Protein 2Y2Y (pdb70)

Structure (mmCIF, N/CA/C/O backbone):
data_2Y2Y
#
_entry.id   2Y2Y
#
_cell.length_a   79.490
_cell.length_b   36.430
_cell.length_c   39.520
_cell.angle_alpha   90.00
_cell.angle_beta   117.45
_cell.angle_gamma   90.00
#
_symmetry.space_group_name_H-M   'C 1 2 1'
#
loop_
_entity.id
_entity.type
_entity.pdbx_description
1 polymer 'CURLI PRODUCTION PROTEIN CSGC'
2 non-polymer 'ACETATE ION'
3 water water
#
loop_
_atom_site.group_PDB
_atom_site.id
_atom_site.type_symbol
_atom_site.label_atom_id
_atom_site.label_alt_id
_atom_site.label_comp_id
_atom_site.label_asym_id
_atom_site.label_entity_id
_atom_site.label_seq_id
_atom_site.pdbx_PDB_ins_code
_atom_site.Cartn_x
_atom_site.Cartn_y
_atom_site.Cartn_z
_atom_site.occupancy
_atom_site.B_iso_or_equiv
_atom_site.auth_seq_id
_atom_site.auth_comp_id
_atom_site.auth_asym_id
_atom_site.auth_atom_id
_atom_site.pdbx_PDB_model_num
ATOM 1 N N . SER A 1 3 ? 29.737 11.986 6.757 0.50 24.78 3 SER A N 1
ATOM 2 C CA . SER A 1 3 ? 29.292 11.357 5.496 0.50 24.02 3 SER A CA 1
ATOM 3 C C . SER A 1 3 ? 27.799 11.076 5.545 0.50 23.11 3 SER A C 1
ATOM 4 O O . SER A 1 3 ? 27.232 10.612 4.556 0.50 23.12 3 SER A O 1
ATOM 7 N N . SER A 1 4 ? 27.172 11.366 6.694 1.00 23.65 4 SER A N 1
ATOM 8 C CA . SER A 1 4 ? 25.683 11.350 6.874 1.00 24.89 4 SER A CA 1
ATOM 9 C C . SER A 1 4 ? 24.960 11.801 5.604 1.00 24.42 4 SER A C 1
ATOM 10 O O . SER A 1 4 ? 25.240 12.898 5.122 1.00 28.11 4 SER A O 1
ATOM 13 N N . GLN A 1 5 ? 24.064 10.975 5.057 1.00 24.99 5 GLN A N 1
ATOM 14 C CA . GLN A 1 5 ? 23.537 11.153 3.667 1.00 23.71 5 GLN A CA 1
ATOM 15 C C . GLN A 1 5 ? 22.169 10.421 3.467 1.00 21.21 5 GLN A C 1
ATOM 16 O O . GLN A 1 5 ? 21.836 9.476 4.159 1.00 21.14 5 GLN A O 1
ATOM 22 N N . ILE A 1 6 ? 21.355 10.996 2.585 1.00 20.04 6 ILE A N 1
ATOM 23 C CA . ILE A 1 6 ? 20.084 10.518 2.178 1.00 16.53 6 ILE A CA 1
ATOM 24 C C . ILE A 1 6 ? 20.272 9.947 0.781 1.00 17.04 6 ILE A C 1
ATOM 25 O O . ILE A 1 6 ? 20.800 10.617 -0.107 1.00 15.60 6 ILE A O 1
ATOM 30 N N . THR A 1 7 ? 19.891 8.680 0.591 1.00 15.67 7 THR A N 1
ATOM 31 C CA . THR A 1 7 ? 19.954 8.063 -0.733 1.00 17.80 7 THR A CA 1
ATOM 32 C C . THR A 1 7 ? 18.556 7.418 -1.077 1.00 18.26 7 THR A C 1
ATOM 33 O O . THR A 1 7 ? 17.642 7.448 -0.258 1.00 16.81 7 THR A O 1
ATOM 37 N N . PHE A 1 8 ? 18.394 6.872 -2.284 1.00 17.65 8 PHE A N 1
ATOM 38 C CA . PHE A 1 8 ? 17.104 6.320 -2.716 1.00 19.66 8 PHE A CA 1
ATOM 39 C C . PHE A 1 8 ? 17.268 5.004 -3.438 1.00 20.75 8 PHE A C 1
ATOM 40 O O . PHE A 1 8 ? 17.990 4.929 -4.446 1.00 22.54 8 PHE A O 1
ATOM 48 N N . ASN A 1 9 ? 16.538 3.994 -2.986 1.00 20.94 9 ASN A N 1
ATOM 49 C CA . ASN A 1 9 ? 16.566 2.712 -3.632 1.00 22.38 9 ASN A CA 1
ATOM 50 C C . ASN A 1 9 ? 15.373 2.664 -4.517 1.00 22.81 9 ASN A C 1
ATOM 51 O O . ASN A 1 9 ? 14.276 3.004 -4.056 1.00 22.45 9 ASN A O 1
ATOM 56 N N . THR A 1 10 ? 15.565 2.288 -5.776 1.00 22.98 10 THR A N 1
ATOM 57 C CA . THR A 1 10 ? 14.462 2.360 -6.738 1.00 21.76 10 THR A CA 1
ATOM 58 C C . THR A 1 10 ? 14.387 1.138 -7.647 1.00 23.07 10 THR A C 1
ATOM 59 O O . THR A 1 10 ? 15.404 0.598 -8.007 1.00 20.01 10 THR A O 1
ATOM 63 N N . THR A 1 11 ? 13.150 0.711 -7.951 1.00 23.87 11 THR A N 1
ATOM 64 C CA . THR A 1 11 ? 12.832 -0.430 -8.808 1.00 27.76 11 THR A CA 1
ATOM 65 C C . THR A 1 11 ? 11.558 -0.044 -9.524 1.00 30.09 11 THR A C 1
ATOM 66 O O . THR A 1 11 ? 10.826 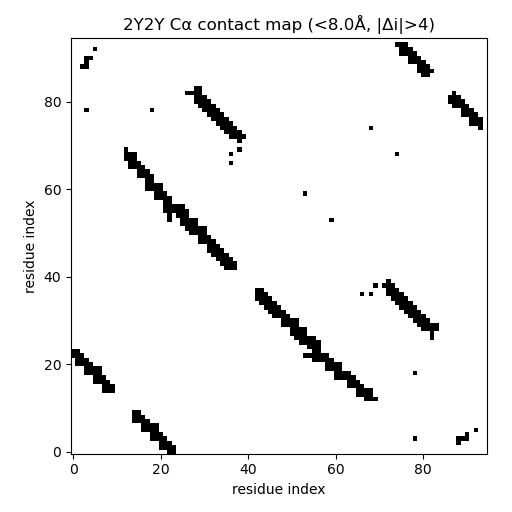0.864 -9.093 1.00 27.49 11 THR A O 1
ATOM 70 N N . GLN A 1 12 ? 11.259 -0.799 -10.561 1.00 33.33 12 GLN A N 1
ATOM 71 C CA . GLN A 1 12 ? 10.233 -0.365 -11.485 1.00 35.99 12 GLN A CA 1
ATOM 72 C C . GLN A 1 12 ? 9.525 -1.537 -12.146 1.00 37.82 12 GLN A C 1
ATOM 73 O O . GLN A 1 12 ? 10.163 -2.519 -12.539 1.00 41.13 12 GLN A O 1
ATOM 79 N N . GLN A 1 13 ? 8.205 -1.424 -12.261 1.00 38.46 13 GLN A N 1
ATOM 80 C CA . GLN A 1 13 ? 7.416 -2.321 -13.097 1.00 40.39 13 GLN A CA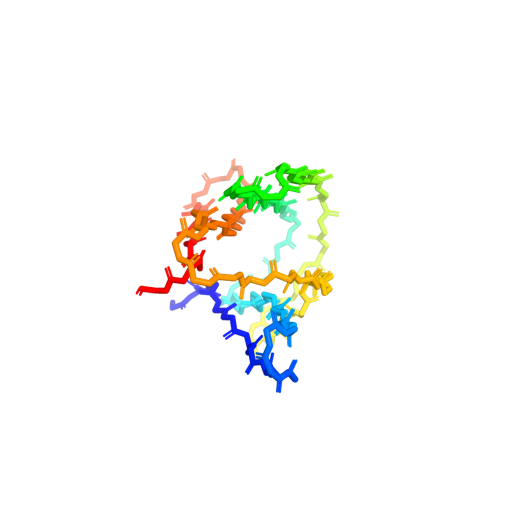 1
ATOM 81 C C . GLN A 1 13 ? 6.785 -1.454 -14.204 1.00 39.39 13 GLN A C 1
ATOM 82 O O . GLN A 1 13 ? 5.754 -0.801 -13.980 1.00 37.28 13 GLN A O 1
ATOM 88 N N . GLY A 1 14 ? 7.425 -1.432 -15.380 1.00 38.97 14 GLY A N 1
ATOM 89 C CA . GLY A 1 14 ? 7.061 -0.494 -16.452 1.00 38.29 14 GLY A CA 1
ATOM 90 C C . GLY A 1 14 ? 7.059 0.959 -15.984 1.00 36.77 14 GLY A C 1
ATOM 91 O O . GLY A 1 14 ? 8.084 1.478 -15.491 1.00 35.42 14 GLY A O 1
ATOM 92 N N . ASP A 1 15 ? 5.882 1.579 -16.087 1.00 36.00 15 ASP A N 1
ATOM 93 C CA . ASP A 1 15 ? 5.617 2.954 -15.619 1.00 35.32 15 ASP A CA 1
ATOM 94 C C . ASP A 1 15 ? 5.431 2.980 -14.082 1.00 33.33 15 ASP A C 1
ATOM 95 O O . ASP A 1 15 ? 5.325 4.048 -13.519 1.00 32.51 15 ASP A O 1
ATOM 100 N N . MET A 1 16 ? 5.425 1.819 -13.411 1.00 32.98 16 MET A N 1
ATOM 101 C CA . MET A 1 16 ? 5.259 1.758 -11.932 1.00 31.51 16 MET A CA 1
ATOM 102 C C . MET A 1 16 ? 6.577 1.673 -11.166 0.50 29.17 16 MET A C 1
ATOM 103 O O . MET A 1 16 ? 7.255 0.663 -11.174 0.50 28.84 16 MET A O 1
ATOM 108 N N . TYR A 1 17 ? 6.913 2.788 -10.520 1.00 26.40 17 TYR A N 1
ATOM 109 C CA . TYR A 1 17 ? 8.180 3.018 -9.820 1.00 24.06 17 TYR A CA 1
ATOM 110 C C . TYR A 1 17 ? 7.959 2.898 -8.292 1.00 25.10 17 TYR A C 1
ATOM 111 O O . TYR A 1 17 ? 6.984 3.479 -7.753 1.00 24.89 17 TYR A O 1
ATOM 120 N N . THR A 1 18 ? 8.891 2.244 -7.585 1.00 23.38 18 THR A N 1
ATOM 121 C CA . THR A 1 18 ? 8.863 2.198 -6.111 1.00 22.83 18 THR A CA 1
ATOM 122 C C . THR A 1 18 ? 10.168 2.817 -5.638 1.00 21.58 18 THR A C 1
ATOM 123 O O . THR A 1 18 ? 11.227 2.429 -6.103 1.00 21.88 18 THR A O 1
ATOM 127 N N . ILE A 1 19 ? 10.058 3.856 -4.814 1.00 20.49 19 ILE A N 1
ATOM 128 C CA . ILE A 1 19 ? 11.209 4.641 -4.328 1.00 19.08 19 ILE A CA 1
ATOM 129 C C . ILE A 1 19 ? 11.198 4.523 -2.788 1.00 19.25 19 ILE A C 1
ATOM 130 O O . ILE A 1 19 ? 10.177 4.770 -2.145 1.00 20.44 19 ILE A O 1
ATOM 135 N N . ILE A 1 20 ? 12.330 4.162 -2.210 1.00 19.10 20 ILE A N 1
ATOM 136 C CA . ILE A 1 20 ? 12.408 3.893 -0.757 1.00 17.73 20 ILE A CA 1
ATOM 137 C C . ILE A 1 20 ? 13.580 4.734 -0.361 1.00 17.74 20 ILE A C 1
ATOM 138 O O . ILE A 1 20 ? 14.694 4.365 -0.707 1.00 17.71 20 ILE A O 1
ATOM 143 N N . PRO A 1 21 ? 13.341 5.911 0.299 1.00 16.42 21 PRO A N 1
ATOM 144 C CA . PRO A 1 21 ? 14.473 6.726 0.687 1.00 17.59 21 PRO A CA 1
ATOM 145 C C . PRO A 1 21 ? 15.206 6.071 1.828 1.00 18.50 21 PRO A C 1
ATOM 146 O O . PRO A 1 21 ? 14.570 5.337 2.595 1.00 21.17 21 PRO A O 1
ATOM 150 N N . GLU A 1 22 ? 16.531 6.268 1.904 1.00 18.21 22 GLU A N 1
ATOM 151 C CA . GLU A 1 22 ? 17.367 5.657 2.962 1.00 21.71 22 GLU A CA 1
ATOM 152 C C . GLU A 1 22 ? 18.229 6.729 3.670 1.00 21.44 22 GLU A C 1
ATOM 153 O O . GLU A 1 22 ? 18.989 7.418 3.019 1.00 22.66 22 GLU A O 1
ATOM 159 N N . VAL A 1 23 ? 18.091 6.885 4.985 1.00 21.99 23 VAL A N 1
ATOM 160 C CA . VAL A 1 23 ? 19.010 7.715 5.744 1.00 23.29 23 VAL A CA 1
ATOM 161 C C . VAL A 1 23 ? 20.106 6.891 6.470 1.00 24.07 23 VAL A C 1
ATOM 162 O O . VAL A 1 23 ? 19.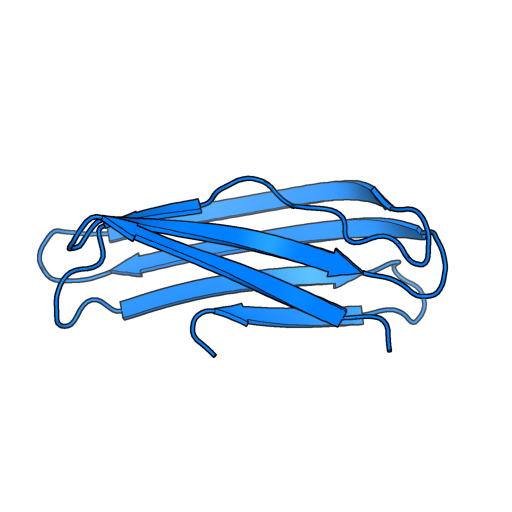826 5.948 7.225 1.00 24.96 23 VAL A O 1
ATOM 166 N N . THR A 1 24 ? 21.361 7.258 6.219 1.00 24.59 24 THR A N 1
ATOM 167 C CA . THR A 1 24 ? 22.495 6.764 7.013 1.00 25.79 24 THR A CA 1
ATOM 168 C C . THR A 1 24 ? 23.234 7.928 7.685 1.00 25.55 24 THR A C 1
ATOM 169 O O . THR A 1 24 ? 23.687 8.816 6.994 1.00 26.02 24 THR A O 1
ATOM 173 N N . LEU A 1 25 ? 23.337 7.909 9.020 1.00 26.55 25 LEU A N 1
ATOM 174 C CA . LEU A 1 25 ? 23.941 8.977 9.822 1.00 28.16 25 LEU A CA 1
ATOM 175 C C . LEU A 1 25 ? 25.177 8.501 10.590 1.00 30.39 25 LEU A C 1
ATOM 176 O O . LEU A 1 25 ? 25.257 7.360 11.050 1.00 30.58 25 LEU A O 1
ATOM 181 N N . THR A 1 26 ? 26.110 9.414 10.767 1.00 30.83 26 THR A N 1
ATOM 182 C CA . THR A 1 26 ? 27.317 9.088 11.441 1.00 32.69 26 THR A CA 1
ATOM 183 C C . THR A 1 26 ? 27.124 9.185 12.979 1.00 33.41 26 THR A C 1
ATOM 184 O O . THR A 1 26 ? 27.820 8.499 13.708 1.00 34.86 26 THR A O 1
ATOM 188 N N . GLN A 1 27 ? 26.171 10.011 13.438 1.00 32.39 27 GLN A N 1
ATOM 189 C CA . GLN A 1 27 ? 25.791 10.127 14.859 1.00 33.48 27 GLN A CA 1
ATOM 190 C C . GLN A 1 27 ? 24.347 9.744 14.975 1.00 32.82 27 GLN A C 1
ATOM 191 O O . GLN A 1 27 ? 23.557 10.189 14.165 1.00 31.04 27 GLN A O 1
ATOM 197 N N . SER A 1 28 ? 23.969 8.964 15.979 1.00 32.90 28 SER A N 1
ATOM 198 C CA . SER A 1 28 ? 22.541 8.732 16.179 1.00 33.45 28 SER A CA 1
ATOM 199 C C . SER A 1 28 ? 21.836 10.078 16.471 1.00 32.98 28 SER A C 1
ATOM 200 O O . SER A 1 28 ? 22.490 11.063 16.826 1.00 32.20 28 SER A O 1
ATOM 203 N N . CYS A 1 29 ? 20.518 10.124 16.305 1.00 33.16 29 CYS A N 1
ATOM 204 C CA . CYS A 1 29 ? 19.792 11.390 16.410 1.00 35.42 29 CYS A CA 1
ATOM 205 C C . CYS A 1 29 ? 18.313 11.186 16.719 1.00 35.35 29 CYS A C 1
ATOM 206 O O . CYS A 1 29 ? 17.714 10.189 16.302 1.00 34.27 29 CYS A O 1
ATOM 209 N N . LEU A 1 30 ? 17.762 12.125 17.488 1.00 35.34 30 LEU A N 1
ATOM 210 C CA . LEU A 1 30 ? 16.325 12.332 17.595 1.00 35.02 30 LEU A CA 1
ATOM 211 C C . LEU A 1 30 ? 15.955 13.410 16.561 1.00 33.24 30 LEU A C 1
ATOM 212 O O . LEU A 1 30 ? 15.956 14.616 16.844 1.00 32.08 30 LEU A O 1
ATOM 217 N N . CYS A 1 31 ? 15.669 12.942 15.348 1.00 31.53 31 CYS A N 1
ATOM 218 C CA . CYS A 1 31 ? 15.660 13.784 14.141 1.00 30.11 31 CYS A CA 1
ATOM 219 C C . CYS A 1 31 ? 14.289 14.023 13.537 1.00 29.30 31 CYS A C 1
ATOM 220 O O . CYS A 1 31 ? 13.468 13.100 13.443 1.00 28.77 31 CYS A O 1
ATOM 223 N N . ARG A 1 32 ? 14.053 15.266 13.115 1.00 28.78 32 ARG A N 1
ATOM 224 C CA . ARG A 1 32 ? 12.913 15.628 12.275 1.00 27.68 32 ARG A CA 1
ATOM 225 C C . ARG A 1 32 ? 13.170 15.134 10.816 1.00 24.89 32 ARG A C 1
ATOM 226 O O . ARG A 1 32 ? 14.159 15.486 10.179 1.00 25.32 32 ARG A O 1
ATOM 234 N N . VAL A 1 33 ? 12.265 14.299 10.323 1.00 22.71 33 VAL A N 1
ATOM 235 C CA . VAL A 1 33 ? 12.260 13.772 8.960 1.00 21.08 33 VAL A CA 1
ATOM 236 C C . VAL A 1 33 ? 10.991 14.153 8.212 1.00 21.24 33 VAL A C 1
ATOM 237 O O . VAL A 1 33 ? 9.879 13.813 8.647 1.00 21.13 33 VAL A O 1
ATOM 241 N N . GLN A 1 34 ? 11.186 14.798 7.053 1.00 20.51 34 GLN A N 1
ATOM 242 C CA . GLN A 1 34 ? 10.138 15.261 6.159 1.00 22.37 34 GLN A CA 1
ATOM 243 C C . GLN A 1 34 ? 10.325 14.642 4.789 1.00 21.31 34 GLN A C 1
ATOM 244 O O . GLN A 1 34 ? 11.443 14.609 4.272 1.00 20.29 34 GLN A O 1
ATOM 250 N N . ILE A 1 35 ? 9.220 14.119 4.256 1.00 21.96 35 ILE A N 1
ATOM 251 C CA . ILE A 1 35 ? 9.128 13.507 2.939 1.00 21.60 35 ILE A CA 1
ATOM 252 C C . ILE A 1 35 ? 8.088 14.323 2.166 1.00 23.00 35 ILE A C 1
ATOM 253 O O . ILE A 1 35 ? 6.912 14.424 2.583 1.00 23.08 35 ILE A O 1
ATOM 258 N N . LEU A 1 36 ? 8.514 14.950 1.062 1.00 21.19 36 LEU A N 1
ATOM 259 C CA . LEU A 1 36 ? 7.553 15.498 0.095 1.00 20.37 36 LEU A CA 1
ATOM 260 C C . LEU A 1 36 ? 7.606 14.732 -1.271 1.00 19.78 36 LEU A C 1
ATOM 261 O O . LEU A 1 36 ? 8.676 14.203 -1.650 1.00 18.47 36 LEU A O 1
ATOM 266 N N . SER A 1 37 ? 6.437 14.549 -1.893 1.00 17.88 37 SER A N 1
ATOM 267 C CA . SER A 1 37 ? 6.347 13.978 -3.240 1.00 19.97 37 SER A CA 1
ATOM 268 C C . SER A 1 37 ? 5.349 14.781 -4.068 1.00 20.58 37 SER A C 1
ATOM 269 O O . SER A 1 37 ? 4.339 15.247 -3.559 1.00 23.17 37 SER A O 1
ATOM 272 N N . LEU A 1 38 ? 5.652 14.922 -5.344 1.00 21.51 38 LEU A N 1
ATOM 273 C CA . LEU A 1 38 ? 4.823 15.597 -6.319 1.00 22.05 38 LEU A CA 1
ATOM 274 C C . LEU A 1 38 ? 5.065 14.914 -7.658 1.00 21.80 38 LEU A C 1
ATOM 275 O O . LEU A 1 38 ? 6.219 14.721 -8.072 1.00 19.25 38 LEU A O 1
ATOM 280 N N . ARG A 1 39 ? 3.954 14.511 -8.264 1.00 19.94 39 ARG A N 1
ATOM 281 C CA . ARG A 1 39 ? 3.846 14.016 -9.624 1.00 21.60 39 ARG A CA 1
ATOM 282 C C . ARG A 1 39 ? 2.770 14.840 -10.304 1.00 21.11 39 ARG A C 1
ATOM 283 O O . ARG A 1 39 ? 1.719 15.057 -9.721 1.00 22.10 39 ARG A O 1
ATOM 291 N N . GLU A 1 40 ? 3.043 15.303 -11.525 1.00 19.95 40 GLU A N 1
ATOM 292 C CA . GLU A 1 40 ? 2.090 16.048 -12.311 1.00 21.15 40 GLU A CA 1
ATOM 293 C C . GLU A 1 40 ? 2.303 15.713 -13.766 1.00 19.45 40 GLU A C 1
ATOM 294 O O . GLU A 1 40 ? 3.434 15.613 -14.230 1.00 17.66 40 GLU A O 1
ATOM 300 N N . GLY A 1 41 ? 1.221 15.526 -14.480 0.75 20.01 41 GLY A N 1
ATOM 301 C CA . GLY A 1 41 ? 1.315 15.485 -15.940 0.75 23.24 41 GLY A CA 1
ATOM 302 C C . GLY A 1 41 ? -0.061 15.412 -16.514 0.75 24.73 41 GLY A C 1
ATOM 303 O O . GLY A 1 41 ? -0.979 15.923 -15.911 0.75 24.00 41 GLY A O 1
ATOM 304 N N . SER A 1 42 ? -0.193 14.717 -17.651 0.75 27.92 42 SER A N 1
ATOM 305 C CA . SER A 1 42 ? -1.424 14.722 -18.462 0.75 30.82 42 SER A CA 1
ATOM 306 C C . SER A 1 42 ? -2.637 14.194 -17.719 0.75 31.38 42 SER A C 1
ATOM 307 O O . SER A 1 42 ? -3.733 14.673 -17.933 0.75 31.62 42 SER A O 1
ATOM 310 N N . SER A 1 43 ? -2.412 13.175 -16.894 0.75 31.91 43 SER A N 1
ATOM 311 C CA . SER A 1 43 ? -3.478 12.430 -16.256 0.75 32.67 43 SER A CA 1
ATOM 312 C C . SER A 1 43 ? -3.773 12.928 -14.819 0.75 32.88 43 SER A C 1
ATOM 313 O O . SER A 1 43 ? -4.221 12.170 -13.952 0.75 32.58 43 SER A O 1
ATOM 316 N N . GLY A 1 44 ? -3.557 14.226 -14.593 1.00 33.13 44 GLY A N 1
ATOM 317 C CA . GLY A 1 44 ? -3.866 14.838 -13.303 1.00 33.48 44 GLY A CA 1
ATOM 318 C C . GLY A 1 44 ? -2.632 14.973 -12.454 1.00 32.87 44 GLY A C 1
ATOM 319 O O . GLY A 1 44 ? -1.520 15.171 -12.968 1.00 32.60 44 GLY A O 1
ATOM 320 N N . GLN A 1 45 ? -2.804 14.846 -11.141 1.00 32.76 45 GLN A N 1
ATOM 321 C CA . GLN A 1 45 ? -1.667 14.993 -10.254 1.00 31.38 45 GLN A CA 1
ATOM 322 C C . GLN A 1 45 ? -1.888 14.408 -8.862 1.00 30.14 45 GLN A C 1
ATOM 323 O O . GLN A 1 45 ? -3.009 14.152 -8.436 1.00 29.94 45 GLN A O 1
ATOM 329 N N . SER A 1 46 ? -0.773 14.176 -8.187 1.00 28.54 46 SER A N 1
ATOM 330 C CA . SER A 1 46 ? -0.720 13.558 -6.903 1.00 28.98 46 SER A CA 1
ATOM 331 C C . SER A 1 46 ? 0.399 14.188 -6.066 1.00 28.35 46 SER A C 1
ATOM 332 O O . SER A 1 46 ? 1.502 14.475 -6.549 1.00 28.34 46 SER A O 1
ATOM 335 N N . GLN A 1 47 ? 0.102 14.404 -4.797 1.00 29.00 47 GLN A N 1
ATOM 336 C CA . GLN A 1 47 ? 1.017 15.070 -3.896 1.00 28.33 47 GLN A CA 1
ATOM 337 C C . GLN A 1 47 ? 0.909 14.417 -2.524 1.00 28.94 47 GLN A C 1
ATOM 338 O O . GLN A 1 47 ? -0.189 14.034 -2.101 1.00 28.25 47 GLN A O 1
ATOM 344 N N . THR A 1 48 ? 2.067 14.190 -1.896 1.00 26.88 48 THR A N 1
ATOM 345 C CA . THR A 1 48 ? 2.151 13.828 -0.480 1.00 27.40 48 THR A CA 1
ATOM 346 C C . THR A 1 48 ? 3.105 14.757 0.317 1.00 25.72 48 THR A C 1
ATOM 347 O O . THR A 1 48 ? 4.043 15.303 -0.214 1.00 22.99 48 THR A O 1
ATOM 351 N N . LYS A 1 49 ? 2.836 14.914 1.603 1.00 26.24 49 LYS A N 1
ATOM 352 C CA . LYS A 1 49 ? 3.768 15.497 2.560 1.00 25.79 49 LYS A CA 1
ATOM 353 C C . LYS A 1 49 ? 3.648 14.671 3.831 1.00 26.29 49 LYS A C 1
ATOM 354 O O . LYS A 1 49 ? 2.540 14.311 4.251 1.00 24.79 49 LYS A O 1
ATOM 360 N N . GLN A 1 50 ? 4.790 14.353 4.420 1.00 25.79 50 GLN A N 1
ATOM 361 C CA . GLN A 1 50 ? 4.815 13.915 5.806 1.00 27.65 50 GLN A CA 1
ATOM 362 C C . GLN A 1 50 ? 6.008 14.422 6.606 1.00 26.86 50 GLN A C 1
ATOM 363 O O . GLN A 1 50 ? 7.102 14.550 6.082 1.00 25.51 50 GLN A O 1
ATOM 369 N N . GLU A 1 51 ? 5.752 14.727 7.880 1.00 28.13 51 GLU A N 1
ATOM 370 C CA . GLU A 1 51 ? 6.721 15.212 8.841 1.00 29.77 51 GLU A CA 1
ATOM 371 C C . GLU A 1 51 ? 6.598 14.284 10.052 1.00 30.96 51 GLU A C 1
ATOM 372 O O . GLU A 1 51 ? 5.480 14.030 10.559 1.00 30.77 51 GLU A O 1
ATOM 378 N N . LYS A 1 52 ? 7.753 13.769 10.471 1.00 31.68 52 LYS A N 1
ATOM 379 C CA . LYS A 1 52 ? 7.880 12.795 11.555 1.00 34.07 52 LYS A CA 1
ATOM 380 C C . LYS A 1 52 ? 9.173 13.036 12.359 1.00 33.81 52 LYS A C 1
ATOM 381 O O . LYS A 1 52 ? 10.208 13.426 11.800 1.00 32.63 52 LYS A O 1
ATOM 387 N N . THR A 1 53 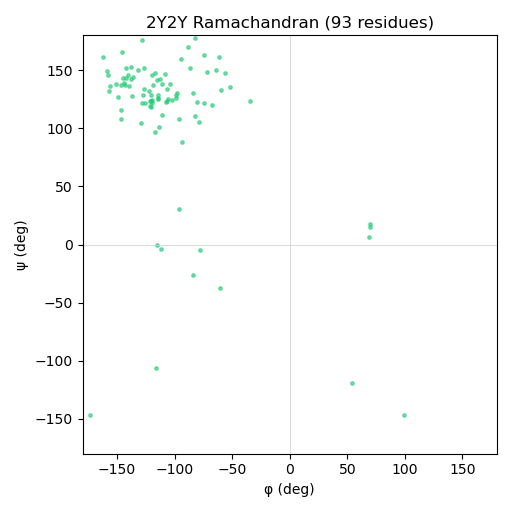? 9.111 12.830 13.666 1.00 35.67 53 THR A N 1
ATOM 388 C CA . THR A 1 53 ? 10.329 12.774 14.498 1.00 37.08 53 THR A CA 1
ATOM 389 C C . THR A 1 53 ? 10.673 11.314 14.710 1.00 37.25 53 THR A C 1
ATOM 390 O O . THR A 1 53 ? 9.815 10.508 15.089 1.00 38.62 53 THR A O 1
ATOM 394 N N . LEU A 1 54 ? 11.910 10.943 14.432 1.00 38.32 54 LEU A N 1
ATOM 395 C CA . LEU A 1 54 ? 12.324 9.576 14.754 1.00 40.02 54 LEU A CA 1
ATOM 396 C C . LEU A 1 54 ? 13.726 9.390 15.378 1.00 40.57 54 LEU A C 1
ATOM 397 O O . LEU A 1 54 ? 14.650 10.227 15.214 1.00 39.78 54 LEU A O 1
ATOM 402 N N . SER A 1 55 ? 13.856 8.318 16.160 1.00 41.75 55 SER A N 1
ATOM 403 C CA . SER A 1 55 ? 15.164 7.922 16.656 1.00 41.64 55 SER A CA 1
ATOM 404 C C . SER A 1 55 ? 15.861 7.116 15.551 1.00 40.76 55 SER A C 1
ATOM 405 O O . SER A 1 55 ? 15.428 6.031 15.161 1.00 41.65 55 SER A O 1
ATOM 408 N N . LEU A 1 56 ? 16.898 7.726 14.999 1.00 39.21 56 LEU A N 1
ATOM 409 C CA . LEU A 1 56 ? 17.731 7.123 13.984 1.00 37.76 56 LEU A CA 1
ATOM 410 C C . LEU A 1 56 ? 19.015 6.802 14.716 1.00 38.48 56 LEU A C 1
ATOM 411 O O . LEU A 1 56 ? 19.526 7.664 15.472 1.00 38.23 56 LEU A O 1
ATOM 416 N N . PRO A 1 57 ? 19.530 5.575 14.520 1.00 38.51 57 PRO A N 1
ATOM 417 C CA . PRO A 1 57 ? 20.803 5.204 15.118 1.00 38.72 57 PRO A CA 1
ATOM 418 C C . PRO A 1 57 ? 21.877 5.745 14.202 1.00 37.08 57 PRO A C 1
ATOM 419 O O . PRO A 1 57 ? 21.531 6.333 13.167 1.00 35.85 57 PRO A O 1
ATOM 423 N N . ALA A 1 58 ? 23.135 5.558 14.591 1.00 36.72 58 ALA A N 1
ATOM 424 C CA . ALA A 1 58 ? 24.291 5.836 13.752 1.00 36.30 58 ALA A CA 1
ATOM 425 C C . ALA A 1 58 ? 24.647 4.621 12.865 1.00 36.51 58 ALA A C 1
ATOM 426 O O . ALA A 1 58 ? 24.362 3.474 13.240 1.00 36.09 58 ALA A O 1
ATOM 428 N N . ASN A 1 59 ? 25.246 4.906 11.692 1.00 36.26 59 ASN A N 1
ATOM 429 C CA . ASN A 1 59 ? 26.004 3.927 10.862 1.00 36.54 59 ASN A CA 1
ATOM 430 C C . ASN A 1 59 ? 25.185 2.845 10.172 1.00 36.53 59 ASN A C 1
ATOM 431 O O . ASN A 1 59 ? 25.694 1.798 9.735 1.00 37.48 59 ASN A O 1
ATOM 436 N N . GLN A 1 60 ? 23.901 3.105 10.086 1.00 34.63 60 GLN A N 1
ATOM 4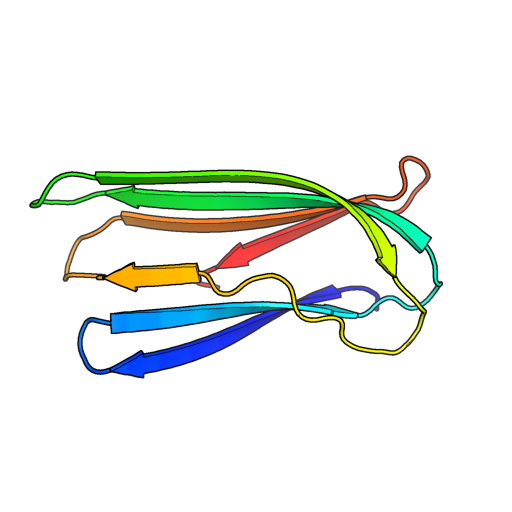37 C CA . GLN A 1 60 ? 22.934 2.062 9.828 1.00 35.34 60 GLN A CA 1
ATOM 438 C C . GLN A 1 60 ? 21.848 2.725 9.001 1.00 31.92 60 GLN A C 1
ATOM 439 O O . GLN A 1 60 ? 21.185 3.614 9.482 1.00 29.16 60 GLN A O 1
ATOM 445 N N . PRO A 1 61 ? 21.685 2.275 7.740 1.00 30.85 61 PRO A N 1
ATOM 446 C CA . PRO A 1 61 ? 20.770 2.850 6.747 1.00 28.44 61 PRO A CA 1
ATOM 447 C C . PRO A 1 61 ? 19.363 2.580 7.217 1.00 26.32 61 PRO A C 1
ATOM 448 O O . PRO A 1 61 ? 19.011 1.434 7.413 1.00 24.82 61 PRO A O 1
ATOM 452 N N . ILE A 1 62 ? 18.595 3.637 7.443 1.00 23.39 62 ILE A N 1
ATOM 453 C CA . ILE A 1 62 ? 17.230 3.501 7.900 1.00 23.59 62 ILE A CA 1
ATOM 454 C C . ILE A 1 62 ? 16.312 3.860 6.711 1.00 23.47 62 ILE A C 1
ATOM 455 O O . ILE A 1 62 ? 16.430 4.957 6.083 1.00 20.08 62 ILE A O 1
ATOM 460 N N . ALA A 1 63 ? 15.461 2.894 6.372 1.00 23.94 63 ALA A N 1
ATOM 461 C CA . ALA A 1 63 ? 14.585 3.018 5.216 1.00 25.61 63 ALA A CA 1
ATOM 462 C C . ALA A 1 63 ? 13.333 3.801 5.617 1.00 26.80 63 ALA A C 1
ATOM 463 O O . ALA A 1 63 ? 12.721 3.529 6.648 1.00 26.69 63 ALA A O 1
ATOM 465 N N . LEU A 1 64 ? 12.992 4.813 4.817 1.00 27.46 64 LEU A N 1
ATOM 466 C CA . LEU A 1 64 ? 11.758 5.565 5.012 1.00 29.43 64 LEU A CA 1
ATOM 467 C C . LEU A 1 64 ? 10.620 4.877 4.231 1.00 31.89 64 LEU A C 1
ATOM 468 O O . LEU A 1 64 ? 10.869 3.893 3.504 1.00 31.93 64 LEU A O 1
ATOM 473 N N . THR A 1 65 ? 9.378 5.303 4.450 1.00 33.72 65 THR A N 1
ATOM 474 C CA . THR A 1 65 ? 8.204 4.640 3.827 1.00 37.40 65 THR A CA 1
ATOM 475 C C . THR A 1 65 ? 8.354 4.610 2.294 1.00 34.87 65 THR A C 1
ATOM 476 O O . THR A 1 65 ? 8.981 5.500 1.731 1.00 34.08 65 THR A O 1
ATOM 480 N N . LYS A 1 66 ? 7.824 3.557 1.658 1.00 35.02 66 LYS A N 1
ATOM 481 C CA . LYS A 1 66 ? 7.727 3.434 0.196 1.00 33.87 66 LYS A CA 1
ATOM 482 C C . LYS A 1 66 ? 6.897 4.566 -0.397 1.00 32.13 66 LYS A C 1
ATOM 483 O O . LYS A 1 66 ? 5.815 4.867 0.122 1.00 30.87 66 LYS A O 1
ATOM 489 N N . LEU A 1 67 ? 7.420 5.176 -1.467 1.00 29.28 67 LEU A N 1
ATOM 490 C CA . LEU A 1 67 ? 6.625 5.986 -2.416 1.00 29.52 67 LEU A CA 1
ATOM 491 C C . LEU A 1 67 ? 6.394 5.114 -3.669 1.00 28.42 67 LEU A C 1
ATOM 492 O O . LEU A 1 67 ? 7.359 4.629 -4.270 1.00 25.58 67 LEU A O 1
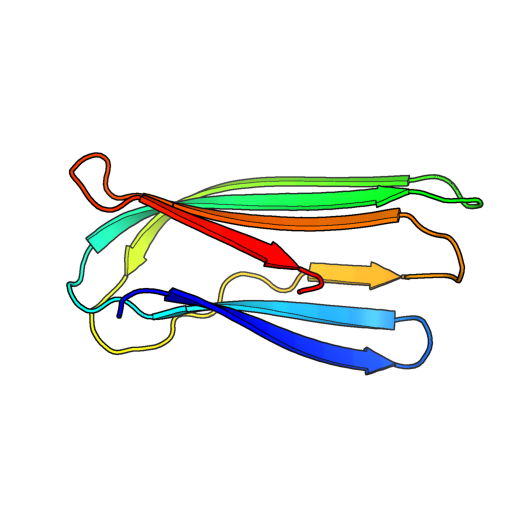ATOM 497 N N . SER A 1 68 ? 5.130 4.932 -4.049 1.00 29.37 68 SER A N 1
ATOM 498 C CA . SER A 1 68 ? 4.769 4.200 -5.260 1.00 29.88 68 SER A CA 1
ATOM 499 C C . SER A 1 68 ? 4.131 5.125 -6.304 1.00 29.84 68 SER A C 1
ATOM 500 O O . SER A 1 68 ? 2.938 5.444 -6.189 1.00 29.57 68 SER A O 1
ATOM 503 N N . LEU A 1 69 ? 4.914 5.540 -7.315 1.00 27.79 69 LEU A N 1
ATOM 504 C CA . LEU A 1 69 ? 4.467 6.527 -8.305 1.00 26.54 69 LEU A CA 1
ATOM 505 C C . LEU A 1 69 ? 4.351 5.938 -9.709 1.00 25.89 69 LEU A C 1
ATOM 506 O O . LEU A 1 69 ? 5.248 5.320 -10.178 1.00 24.03 69 LEU A O 1
ATOM 511 N N . ASN A 1 70 ? 3.208 6.142 -10.344 1.00 27.04 70 ASN A N 1
ATOM 512 C CA . ASN A 1 70 ? 3.001 5.952 -11.790 1.00 27.77 70 ASN A CA 1
ATOM 513 C C . ASN A 1 70 ? 3.558 7.125 -12.575 1.00 26.55 70 ASN A C 1
ATOM 514 O O . ASN A 1 70 ? 2.984 8.205 -12.600 1.00 26.51 70 ASN A O 1
ATOM 519 N N . ILE A 1 71 ? 4.685 6.893 -13.208 1.00 25.04 71 ILE A N 1
ATOM 520 C CA . ILE A 1 71 ? 5.378 7.937 -13.934 1.00 23.78 71 ILE A CA 1
ATOM 521 C C . ILE A 1 71 ? 5.327 7.696 -15.431 1.00 23.50 71 ILE A C 1
ATOM 522 O O . ILE A 1 71 ? 5.923 6.746 -15.943 1.00 23.54 71 ILE A O 1
ATOM 527 N N . SER A 1 72 ? 4.587 8.580 -16.086 1.00 23.19 72 SER A N 1
ATOM 528 C CA . SER A 1 72 ? 4.378 8.531 -17.526 1.00 24.04 72 SER A CA 1
ATOM 529 C C . SER A 1 72 ? 5.393 9.429 -18.206 1.00 21.25 72 SER A C 1
ATOM 530 O O . SER A 1 72 ? 5.890 10.339 -17.590 1.00 19.43 72 SER A O 1
ATOM 533 N N . PRO A 1 73 ? 5.658 9.214 -19.508 1.00 22.35 73 PRO A N 1
ATOM 534 C CA . PRO A 1 73 ? 6.456 10.208 -20.245 1.00 21.29 73 PRO A CA 1
ATOM 535 C C . PRO A 1 73 ? 5.910 11.632 -20.108 1.00 20.60 73 PRO A C 1
ATOM 536 O O . PRO A 1 73 ? 4.709 11.828 -20.162 1.00 18.56 73 PRO A O 1
ATOM 540 N N . ASP A 1 74 ? 6.817 12.578 -19.876 1.00 20.07 74 ASP A N 1
ATOM 541 C CA . ASP A 1 74 ? 6.500 14.006 -19.666 1.00 22.07 74 ASP A CA 1
ATOM 542 C C . ASP A 1 74 ? 5.768 14.443 -18.373 1.00 22.46 74 ASP A C 1
ATOM 543 O O . ASP A 1 74 ? 5.369 15.619 -18.236 1.00 21.89 74 ASP A O 1
ATOM 548 N N . ASP A 1 75 ? 5.577 13.505 -17.458 1.00 22.48 75 ASP A N 1
ATOM 549 C CA . ASP A 1 75 ? 5.279 13.864 -16.085 1.00 21.45 75 ASP A CA 1
ATOM 550 C C . ASP A 1 75 ? 6.437 14.610 -15.447 1.00 20.94 75 ASP A C 1
ATOM 551 O O . ASP A 1 75 ? 7.602 14.424 -15.822 1.00 18.90 75 ASP A O 1
ATOM 556 N N . ARG A 1 76 ? 6.079 15.491 -14.508 1.00 19.02 76 ARG A N 1
ATOM 557 C CA . ARG A 1 76 ? 7.013 16.141 -13.704 1.00 19.00 76 ARG A CA 1
ATOM 558 C C . ARG A 1 76 ? 6.867 15.495 -12.347 1.00 18.01 76 ARG A C 1
ATOM 559 O O . ARG A 1 76 ? 5.784 15.428 -11.817 1.00 16.78 76 ARG A O 1
ATOM 567 N N . VAL A 1 77 ? 7.971 14.971 -11.843 1.00 17.15 77 VAL A N 1
ATOM 568 C CA . VAL A 1 77 ? 7.988 14.231 -10.558 1.00 18.11 77 VAL A CA 1
ATOM 569 C C . VAL A 1 77 ? 9.112 14.734 -9.677 1.00 17.88 77 VAL A C 1
ATOM 570 O O . VAL A 1 77 ? 10.139 15.117 -10.136 1.00 18.44 77 VAL A O 1
ATOM 574 N N . LYS A 1 78 ? 8.933 14.658 -8.378 1.00 18.52 78 LYS A N 1
ATOM 575 C CA . LYS A 1 78 ? 9.937 15.099 -7.444 1.00 19.08 78 LYS A CA 1
ATOM 576 C C . LYS A 1 78 ? 9.588 14.295 -6.203 1.00 16.98 78 LYS A C 1
ATOM 577 O O . LYS A 1 78 ? 8.390 14.221 -5.883 1.00 17.36 78 LYS A O 1
ATOM 583 N N . ILE A 1 79 ? 10.609 13.743 -5.532 1.00 14.42 79 ILE A N 1
ATOM 584 C CA . ILE A 1 79 ? 10.596 13.352 -4.103 1.00 15.49 79 ILE A CA 1
ATOM 585 C C . ILE A 1 79 ? 11.699 14.082 -3.342 1.00 15.33 79 ILE A C 1
ATOM 586 O O . ILE A 1 79 ? 12.870 13.936 -3.705 1.00 14.16 79 ILE A O 1
ATOM 591 N N . VAL A 1 80 ? 11.338 14.816 -2.273 1.00 16.75 80 VAL A N 1
ATOM 592 C CA . VAL A 1 80 ? 12.263 15.630 -1.472 1.00 15.72 80 VAL A CA 1
ATOM 593 C C . VAL A 1 80 ? 12.211 15.140 -0.020 1.00 17.05 80 VAL A C 1
ATOM 594 O O . VAL A 1 80 ? 11.162 15.146 0.577 1.00 15.45 80 VAL A O 1
ATOM 598 N N . VAL A 1 81 ? 13.364 14.682 0.488 1.00 16.49 81 VAL A N 1
ATOM 599 C CA . VAL A 1 81 ? 13.555 14.118 1.869 1.00 16.66 81 VAL A CA 1
ATOM 600 C C . VAL A 1 81 ? 14.478 15.086 2.623 1.00 18.47 81 VAL A C 1
ATOM 601 O O . VAL A 1 81 ? 15.533 15.468 2.113 1.00 19.34 81 VAL A O 1
ATOM 605 N N . THR A 1 82 ? 14.042 15.543 3.789 1.00 18.58 82 THR A N 1
ATOM 606 C CA . THR A 1 82 ? 14.826 16.441 4.638 1.00 17.81 82 THR A CA 1
ATOM 607 C C . THR A 1 82 ? 14.957 15.857 6.033 1.00 18.29 82 THR A C 1
ATOM 608 O O . THR A 1 82 ? 13.956 15.512 6.632 1.00 17.69 82 THR A O 1
ATOM 612 N N . VAL A 1 83 ? 16.205 15.652 6.477 1.00 17.97 83 VAL A N 1
ATOM 613 C CA . VAL A 1 83 ? 16.542 15.114 7.836 1.00 16.87 83 VAL A CA 1
ATOM 614 C C . VAL A 1 83 ? 17.254 16.233 8.592 1.00 19.68 83 VAL A C 1
ATOM 615 O O . VAL A 1 83 ? 18.292 16.776 8.126 1.00 18.51 83 VAL A O 1
ATOM 619 N N . SER A 1 84 ? 16.727 16.563 9.7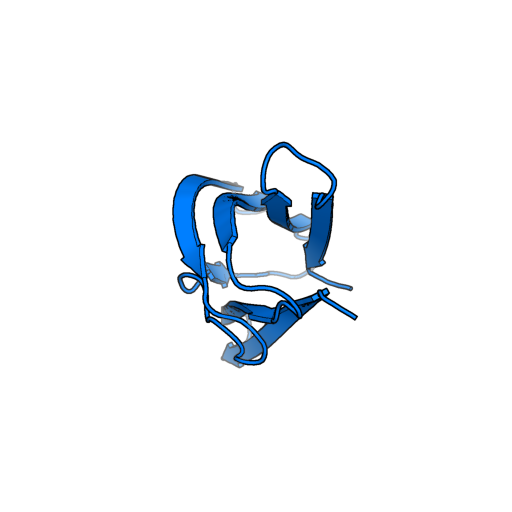64 1.00 21.04 84 SER A N 1
ATOM 620 C CA . SER A 1 84 ? 17.313 17.611 10.596 1.00 23.79 84 SER A CA 1
ATOM 621 C C . SER A 1 84 ? 17.245 17.260 12.090 1.00 24.76 84 SER A C 1
ATOM 622 O O . SER A 1 84 ? 16.412 16.426 12.487 1.00 24.61 84 SER A O 1
ATOM 625 N N . ASP A 1 85 ? 18.193 17.786 12.877 1.00 26.45 85 ASP A N 1
ATOM 626 C CA . ASP A 1 85 ? 18.240 17.522 14.336 1.00 28.13 85 ASP A CA 1
ATOM 627 C C . ASP A 1 85 ? 18.001 18.815 15.080 1.00 29.88 85 ASP A C 1
ATOM 628 O O . ASP A 1 85 ? 18.014 18.860 16.311 1.00 30.77 85 ASP A O 1
ATOM 633 N N . GLY A 1 86 ? 17.819 19.885 14.307 1.00 31.77 86 GLY A N 1
ATOM 634 C CA . GLY A 1 86 ? 17.548 21.218 14.869 1.00 34.17 86 GLY A CA 1
ATOM 635 C C . GLY A 1 86 ? 18.774 21.768 15.573 1.00 36.29 86 GLY A C 1
ATOM 636 O O . GLY A 1 86 ? 18.671 22.660 16.403 1.00 37.98 86 GLY A O 1
ATOM 637 N N . GLN A 1 87 ? 19.928 21.159 15.322 1.00 35.00 87 GLN A N 1
ATOM 638 C CA . GLN A 1 87 ? 21.199 21.690 15.800 1.00 35.70 87 GLN A CA 1
ATOM 639 C C . GLN A 1 87 ? 21.960 22.015 14.537 0.50 33.35 87 GLN A C 1
ATOM 640 O O . GLN A 1 87 ? 21.587 22.944 13.829 0.50 33.08 87 GLN A O 1
ATOM 646 N N . SER A 1 88 ? 22.961 21.204 14.206 1.00 31.89 88 SER A N 1
ATOM 647 C CA . SER A 1 88 ? 23.757 21.462 13.004 1.00 30.01 88 SER A CA 1
ATOM 648 C C . SER A 1 88 ? 23.620 20.463 11.860 1.00 28.08 88 SER A C 1
ATOM 649 O O . SER A 1 88 ? 24.226 20.616 10.798 1.00 29.00 88 SER A O 1
ATOM 652 N N . LEU A 1 89 ? 22.859 19.408 12.088 1.00 25.88 89 LEU A N 1
ATOM 653 C CA . LEU A 1 89 ? 22.524 18.531 11.023 1.00 24.94 89 LEU A CA 1
ATOM 654 C C . LEU A 1 89 ? 21.365 19.166 10.255 1.00 23.70 89 LEU A C 1
ATOM 655 O O . LEU A 1 89 ? 20.280 19.463 10.788 1.00 22.87 89 LEU A O 1
ATOM 660 N N . HIS A 1 90 ? 21.619 19.356 8.972 1.00 22.77 90 HIS A N 1
ATOM 661 C CA . HIS A 1 90 ? 20.541 19.593 8.068 1.00 21.06 90 HIS A CA 1
ATOM 662 C C . HIS A 1 90 ? 20.849 18.984 6.677 1.00 19.60 90 HIS A C 1
ATOM 663 O O . HIS A 1 90 ? 21.704 19.472 5.962 1.00 16.88 90 HIS A O 1
ATOM 670 N N . LEU A 1 91 ? 20.153 17.895 6.343 1.00 18.18 91 LEU A N 1
ATOM 671 C CA . LEU A 1 91 ? 20.380 17.179 5.092 1.00 18.66 91 LEU A CA 1
ATOM 672 C C . LEU A 1 91 ? 19.097 17.180 4.282 1.00 18.20 91 LEU A C 1
ATOM 673 O O . LEU A 1 91 ? 17.990 17.116 4.818 1.00 17.38 91 LEU A O 1
ATOM 678 N N . SER A 1 92 ? 19.258 17.240 2.972 1.00 18.69 92 SER A N 1
ATOM 679 C CA . SER A 1 92 ? 18.122 17.286 2.058 1.00 19.60 92 SER A CA 1
ATOM 680 C C . SER A 1 92 ? 18.552 16.787 0.658 1.00 20.49 92 SER A C 1
ATOM 681 O O . SER A 1 92 ? 19.572 17.197 0.118 1.00 21.73 92 SER A O 1
ATOM 684 N N . GLN A 1 93 ? 17.764 15.899 0.098 1.00 20.26 93 GLN A N 1
ATOM 685 C CA . GLN A 1 93 ? 18.042 15.340 -1.204 1.00 21.68 93 GLN A CA 1
ATOM 686 C C . GLN A 1 93 ? 16.772 15.185 -2.009 1.00 20.45 93 GLN A C 1
ATOM 687 O O . GLN A 1 93 ? 15.724 14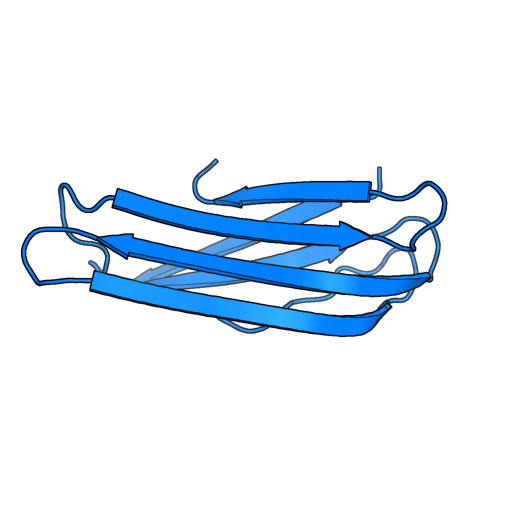.945 -1.447 1.00 20.74 93 GLN A O 1
ATOM 693 N N . GLN A 1 94 ? 16.872 15.368 -3.317 1.00 20.43 94 GLN A N 1
ATOM 694 C CA . GLN A 1 94 ? 15.763 15.057 -4.227 1.00 21.02 94 GLN A CA 1
ATOM 695 C C . GLN A 1 94 ? 15.983 13.797 -5.108 1.00 20.78 94 GLN A C 1
ATOM 696 O O . GLN A 1 94 ? 17.092 13.463 -5.482 1.00 19.26 94 GLN A O 1
ATOM 702 N N . TRP A 1 95 ? 14.883 13.105 -5.390 1.00 20.08 95 TRP A N 1
ATOM 703 C CA . TRP A 1 95 ? 14.812 12.123 -6.450 1.00 19.64 95 TRP A CA 1
ATOM 704 C C . TRP A 1 95 ? 13.800 12.644 -7.532 1.00 20.38 95 TRP A C 1
ATOM 705 O O . TRP A 1 95 ? 12.793 13.295 -7.188 1.00 17.22 95 TRP A O 1
ATOM 716 N N . PRO A 1 96 ? 14.101 12.414 -8.848 1.00 21.43 96 PRO A N 1
ATOM 717 C CA . PRO A 1 96 ? 15.328 11.715 -9.317 1.00 22.92 96 PRO A CA 1
ATOM 718 C C . PRO A 1 96 ? 16.627 12.579 -9.215 1.00 24.78 96 PRO A C 1
ATOM 719 O O . PRO A 1 96 ? 16.548 13.799 -8.885 1.00 22.75 96 PRO A O 1
ATOM 723 N N . PRO A 1 97 ? 17.799 11.915 -9.290 1.00 28.61 97 PRO A N 1
ATOM 724 C CA . PRO A 1 97 ? 19.109 12.564 -9.078 1.00 30.87 97 PRO A CA 1
ATOM 725 C C . PRO A 1 97 ? 19.620 13.411 -10.258 1.00 32.96 97 PRO A C 1
ATOM 726 O O . PRO A 1 97 ? 19.414 13.022 -11.411 1.00 35.78 97 PRO A O 1
#

CATH classification: 2.60.40.2420

Sequence (95 aa):
SSQITFNTTQQGDMYTIIPEVTLTQSCLCRVQILSLREGSSGQSQTKQEKTLSLPANQPIALTKLSLNISPDDRVKIVVTVSDGQSLHLSQQWPP

Nearest PDB structures (foldseek):
  2xsk-assembly1_A  TM=9.966E-01  e=1.297E-14  Escherichia coli
  2n59-assembly1_A  TM=7.576E-01  e=5.342E-06  Rhodopseudomonas palustris DX-1
  6d8g-assembly1_A  TM=5.053E-01  e=7.592E-02  Bacteroides uniformis str. 3978 T3 ii
  5uj6-assembly1_A  TM=5.187E-01  e=7.592E-02  Bacteroides uniformis str. 3978 T3 ii
  6ddu-assembly1_A  TM=5.506E-01  e=4.503E-01  Mus musculus

Foldseek 3Di:
DFAKDWDWDDDVLKIKIKIKTAAQAWAQKKKKKWKWKDDDVGIDIDIDIDGDTGHHGDIDIHDIDIDRHDPPIDIKIKMWIGRVPPDTYIDMPPD

B-factor: mean 28.46, std 9.54, range [11.13, 85.48]

Secondary structure (DSSP, 8-state):
--EEEEEEEEETTEEEEEEEEE-SS-EEEEEEEEEEEEETTEEEEEEEEEEEEE-SSS-EEPPPEEEE--TT-EEEEEEEEE-SSS-EEEEEE--

Solvent-accessible surface area: 6002 Å² total; per-residue (Å²): 134,21,74,4,72,38,84,64,102,103,140,55,75,124,58,36,0,46,0,22,1,47,3,59,138,74,20,131,0,130,0,63,10,47,2,27,25,46,20,129,92,41,119,50,98,68,147,76,109,123,66,50,95,3,42,31,113,89,84,46,63,13,95,132,15,86,16,88,23,44,120,138,22,145,30,77,0,37,0,20,0,16,54,68,161,115,40,130,30,51,71,91,25,63,155

Radius of gyration: 14.13 Å; Cα contacts (8 Å, |Δi|>4): 220; chains: 1; bounding box: 33×24×38 Å